Protein AF-A0A970BMM2-F1 (afdb_monomer)

Radius of gyration: 14.23 Å; Cα contacts (8 Å, |Δi|>4): 113; chains: 1; bounding box: 35×31×35 Å

pLDDT: mean 91.49, std 7.91, range [51.0, 97.25]

Solvent-accessible surface area (backbone atoms only — not comparable to full-atom values): 5250 Å² total; per-residue (Å²): 132,93,82,73,56,75,64,63,51,47,51,58,48,49,53,48,49,42,67,53,63,39,45,45,66,42,63,51,99,84,66,47,76,38,89,92,41,72,46,75,59,72,64,48,81,48,81,51,101,90,49,58,32,39,39,36,68,56,93,64,26,36,36,39,36,40,91,93,45,77,48,78,40,47,43,72,60,48,37,58,51,39,57,68,74,73,113

Mean predicted aligned error: 4.16 Å

Secondary structure (DSSP, 8-state):
-----HHHHHHHHHHHHHHHHSEEEEE-TTS-EEEEEEEE--EEEEEETTEEEEEEEETTEEEEEETTEEEEEEHHHHHHHHHHH--

Foldseek 3Di:
DDDDDPVVLVVVLVVLVCLLVQKDFDADPVRDGDPVGIDGHAKDWDQDPQWIWIWHDDPQWTWIDIPNDIDTDGSVRSNVVSVVSND

Structure (mmCIF, N/CA/C/O backbone):
data_AF-A0A970BMM2-F1
#
_entry.id   AF-A0A970BMM2-F1
#
loop_
_atom_site.group_PDB
_atom_site.id
_atom_site.type_symbol
_atom_site.label_atom_id
_atom_site.label_alt_id
_atom_site.label_comp_id
_atom_site.label_asym_id
_atom_site.label_entity_id
_atom_site.label_seq_id
_atom_site.pdbx_PDB_ins_code
_atom_site.Cartn_x
_atom_site.Cartn_y
_atom_site.Cartn_z
_atom_site.occupancy
_atom_site.B_iso_or_equiv
_atom_site.auth_seq_id
_atom_site.auth_comp_id
_atom_site.auth_asym_id
_atom_site.auth_atom_id
_atom_site.pdbx_PDB_model_num
ATOM 1 N N . MET A 1 1 ? -3.300 23.388 8.684 1.00 63.56 1 MET A N 1
ATOM 2 C CA . MET A 1 1 ? -2.772 22.540 7.593 1.00 63.56 1 MET A CA 1
ATOM 3 C C . MET A 1 1 ? -1.761 21.587 8.201 1.00 63.56 1 MET A C 1
ATOM 5 O O . MET A 1 1 ? -1.015 22.030 9.064 1.00 63.56 1 MET A O 1
ATOM 9 N N . LEU A 1 2 ? -1.770 20.312 7.810 1.00 78.50 2 LEU A N 1
ATOM 10 C CA . LEU A 1 2 ? -0.701 19.374 8.170 1.00 78.50 2 LEU A CA 1
ATOM 11 C C . LEU A 1 2 ? 0.582 19.793 7.437 1.00 78.50 2 LEU A C 1
ATOM 13 O O . LEU A 1 2 ? 0.526 20.126 6.254 1.00 78.50 2 LEU A O 1
ATOM 17 N N . THR A 1 3 ? 1.711 19.814 8.140 1.00 83.75 3 THR A N 1
ATOM 18 C CA . THR A 1 3 ? 3.035 20.151 7.595 1.00 83.75 3 THR A CA 1
ATOM 19 C C . THR A 1 3 ? 4.000 19.017 7.891 1.00 83.75 3 THR A C 1
ATOM 21 O O . THR A 1 3 ? 3.905 18.408 8.951 1.00 83.75 3 THR A O 1
ATOM 24 N N . GLY A 1 4 ? 4.942 18.780 6.987 1.00 85.06 4 GLY A N 1
ATOM 25 C CA . GLY A 1 4 ? 5.961 17.747 7.135 1.00 85.06 4 GLY A CA 1
ATOM 26 C C . GLY A 1 4 ? 7.143 18.007 6.210 1.00 85.06 4 GLY A C 1
ATOM 27 O O . GLY A 1 4 ? 7.040 18.788 5.255 1.00 85.06 4 GLY A O 1
ATOM 28 N N . ASN A 1 5 ? 8.275 17.384 6.508 1.00 92.44 5 ASN A N 1
ATOM 29 C CA . ASN A 1 5 ? 9.461 17.409 5.665 1.00 92.44 5 ASN A CA 1
ATOM 30 C C . ASN A 1 5 ? 9.308 16.445 4.469 1.00 92.44 5 ASN A C 1
ATOM 32 O O . ASN A 1 5 ? 8.365 15.658 4.387 1.00 92.44 5 ASN A O 1
ATOM 36 N N . LYS A 1 6 ? 10.242 16.499 3.511 1.00 87.56 6 LYS A N 1
ATOM 37 C CA . LYS A 1 6 ? 10.179 15.657 2.301 1.00 87.56 6 LYS A CA 1
ATOM 38 C C . LYS A 1 6 ? 10.121 14.157 2.614 1.00 87.56 6 LYS A C 1
ATOM 40 O O . LYS A 1 6 ? 9.435 13.436 1.899 1.00 87.56 6 LYS A O 1
ATOM 45 N N . GLY A 1 7 ? 10.827 13.696 3.645 1.00 88.00 7 GLY A N 1
ATOM 46 C CA . GLY A 1 7 ? 10.831 12.291 4.057 1.00 88.00 7 GLY A CA 1
ATOM 47 C C . GLY A 1 7 ? 9.479 11.854 4.612 1.00 88.00 7 GLY A C 1
ATOM 48 O O . GLY A 1 7 ? 8.917 10.875 4.134 1.00 88.00 7 GLY A O 1
ATOM 49 N N . GLU A 1 8 ? 8.912 12.642 5.527 1.00 88.06 8 GLU A N 1
ATOM 50 C CA . GLU A 1 8 ? 7.598 12.381 6.135 1.00 88.06 8 GLU A CA 1
ATOM 51 C C . GLU A 1 8 ? 6.487 12.296 5.076 1.00 88.06 8 GLU A C 1
ATOM 53 O O . GLU A 1 8 ? 5.659 11.385 5.098 1.00 88.06 8 GLU A O 1
ATOM 58 N N . TRP A 1 9 ? 6.498 13.196 4.085 1.00 89.00 9 TRP A N 1
ATOM 59 C CA . TRP A 1 9 ? 5.551 13.125 2.967 1.00 89.00 9 TRP A CA 1
ATOM 60 C C . TRP A 1 9 ? 5.819 11.948 2.023 1.00 89.00 9 TRP A C 1
ATOM 62 O O . TRP A 1 9 ? 4.875 11.380 1.472 1.00 89.00 9 TRP A O 1
ATOM 72 N N . SER A 1 10 ? 7.084 11.560 1.838 1.00 89.00 10 SER A N 1
ATOM 73 C CA . SER A 1 10 ? 7.452 10.427 0.976 1.00 89.00 10 SER A CA 1
ATOM 74 C C . SER A 1 10 ? 6.980 9.094 1.550 1.00 89.00 10 SER A C 1
ATOM 76 O O . SER A 1 10 ? 6.609 8.199 0.790 1.00 89.00 10 SER A O 1
ATOM 78 N N . GLU A 1 11 ? 6.951 8.954 2.874 1.00 89.81 11 GLU A N 1
ATOM 79 C CA . GLU A 1 11 ? 6.494 7.732 3.533 1.00 89.81 11 GLU A CA 1
ATOM 80 C C . GLU A 1 11 ? 4.994 7.498 3.313 1.00 89.81 11 GLU A C 1
ATOM 82 O O . GLU A 1 11 ? 4.595 6.454 2.787 1.00 89.81 11 GLU A O 1
ATOM 87 N N . ILE A 1 12 ? 4.160 8.502 3.614 1.00 89.06 12 ILE A N 1
ATOM 88 C CA . ILE A 1 12 ? 2.711 8.398 3.399 1.00 89.06 12 ILE A CA 1
ATOM 89 C C . ILE A 1 12 ? 2.373 8.254 1.911 1.00 89.06 12 ILE A C 1
ATOM 91 O O . ILE A 1 12 ? 1.494 7.471 1.550 1.00 89.06 12 ILE A O 1
ATOM 95 N N . TYR A 1 13 ? 3.109 8.943 1.034 1.00 89.06 13 TYR A N 1
ATOM 96 C CA . TYR A 1 13 ? 2.991 8.780 -0.413 1.00 89.06 13 TYR A CA 1
ATOM 97 C C . TYR A 1 13 ? 3.247 7.328 -0.825 1.00 89.06 13 TYR A C 1
ATOM 99 O O . TYR A 1 13 ? 2.440 6.728 -1.535 1.00 89.06 13 TYR A O 1
ATOM 107 N N . THR A 1 14 ? 4.350 6.749 -0.349 1.00 91.31 14 THR A N 1
ATOM 108 C CA . THR A 1 14 ? 4.760 5.383 -0.690 1.00 91.31 14 THR A CA 1
ATOM 109 C C . THR A 1 14 ? 3.713 4.374 -0.228 1.00 91.31 14 THR A C 1
ATOM 111 O O . THR A 1 14 ? 3.304 3.518 -1.013 1.00 91.31 14 THR A O 1
ATOM 114 N N . LEU A 1 15 ? 3.200 4.525 0.997 1.00 93.56 15 LEU A N 1
ATOM 115 C CA . LEU A 1 15 ? 2.110 3.707 1.530 1.00 93.56 15 LEU A CA 1
ATOM 116 C C . LEU A 1 15 ? 0.872 3.740 0.622 1.00 93.56 15 LEU A C 1
ATOM 118 O O . LEU A 1 15 ? 0.387 2.692 0.186 1.00 93.56 15 LEU A O 1
ATOM 122 N N . LEU A 1 16 ? 0.369 4.943 0.320 1.00 92.62 16 LEU A N 1
ATOM 123 C CA . LEU A 1 16 ? -0.840 5.135 -0.485 1.00 92.62 16 LEU A CA 1
ATOM 124 C C . LEU A 1 16 ? -0.657 4.627 -1.918 1.00 92.62 16 LEU A C 1
ATOM 126 O O . LEU A 1 16 ? -1.569 4.019 -2.483 1.00 92.62 16 LEU A O 1
ATOM 130 N N . LYS A 1 17 ? 0.523 4.842 -2.503 1.00 91.94 17 LYS A N 1
ATOM 131 C CA . LYS A 1 17 ? 0.849 4.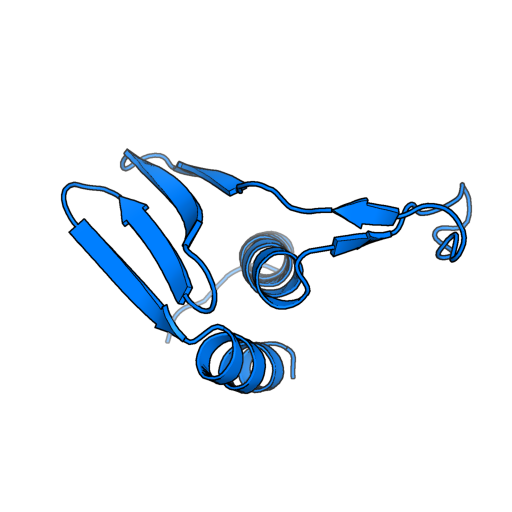400 -3.858 1.00 91.94 17 LYS A CA 1
ATOM 132 C C . LYS A 1 17 ? 0.885 2.878 -3.954 1.00 91.94 17 LYS A C 1
ATOM 134 O O . LYS A 1 17 ? 0.216 2.308 -4.813 1.00 91.94 17 LYS A O 1
ATOM 139 N N . ILE A 1 18 ? 1.610 2.222 -3.052 1.00 93.88 18 ILE A N 1
ATOM 140 C CA . ILE A 1 18 ? 1.803 0.769 -3.070 1.00 93.88 18 ILE A CA 1
ATOM 141 C C . ILE A 1 18 ? 0.480 0.036 -2.814 1.00 93.88 18 ILE A C 1
ATOM 143 O O . ILE A 1 18 ? 0.151 -0.900 -3.547 1.00 93.88 18 ILE A O 1
ATOM 147 N N . ILE A 1 19 ? -0.326 0.486 -1.842 1.00 95.44 19 ILE A N 1
ATOM 148 C CA . ILE A 1 19 ? -1.623 -0.153 -1.572 1.00 95.44 19 ILE A CA 1
ATOM 149 C C . ILE A 1 19 ? -2.624 0.069 -2.721 1.00 95.44 19 ILE A C 1
ATOM 151 O O . ILE A 1 19 ? -3.412 -0.824 -3.037 1.00 95.44 19 ILE A O 1
ATOM 155 N N . SER A 1 20 ? -2.571 1.226 -3.388 1.00 93.88 20 SER A N 1
ATOM 156 C CA . SER A 1 20 ? -3.399 1.547 -4.558 1.00 93.88 20 SER A CA 1
ATOM 157 C C . SER A 1 20 ? -3.029 0.700 -5.780 1.00 93.88 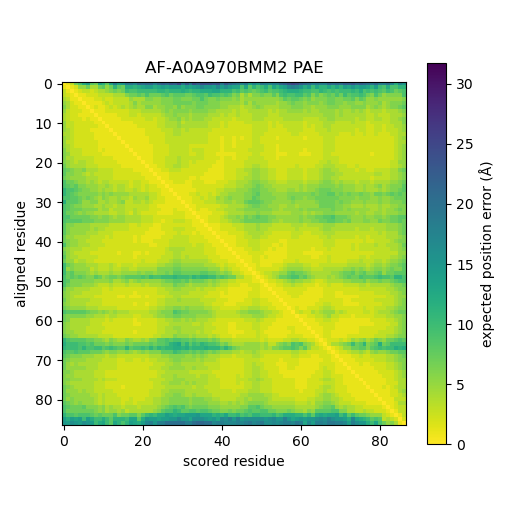20 SER A C 1
ATOM 159 O O . SER A 1 20 ? -3.905 0.146 -6.453 1.00 93.88 20 SER A O 1
ATOM 161 N N . ASP A 1 21 ? -1.733 0.596 -6.072 1.00 92.88 21 ASP A N 1
ATOM 162 C CA . ASP A 1 21 ? -1.220 -0.093 -7.257 1.00 92.88 21 ASP A CA 1
ATOM 163 C C . ASP A 1 21 ? -1.275 -1.621 -7.110 1.00 92.88 21 ASP A C 1
ATOM 165 O O . ASP A 1 21 ? -1.308 -2.331 -8.118 1.00 92.88 21 ASP A O 1
ATOM 169 N N . LYS A 1 22 ? -1.306 -2.132 -5.869 1.00 94.06 22 LYS A N 1
ATOM 170 C CA . LYS A 1 22 ? -1.297 -3.565 -5.507 1.00 94.06 22 LYS A CA 1
ATOM 171 C C . LYS A 1 22 ? -0.062 -4.342 -5.963 1.00 94.06 22 LYS A C 1
ATOM 173 O O . LYS A 1 22 ? -0.005 -5.565 -5.828 1.00 94.06 22 LYS A O 1
ATOM 178 N N . LYS A 1 23 ? 0.926 -3.654 -6.520 1.00 94.00 23 LYS A N 1
ATOM 179 C CA . LYS A 1 23 ? 2.166 -4.233 -7.021 1.00 94.00 23 LYS A CA 1
ATOM 180 C C . LYS A 1 23 ? 3.297 -3.232 -6.882 1.00 94.00 23 LYS A C 1
ATOM 182 O O . LYS A 1 23 ? 3.088 -2.029 -7.014 1.00 94.00 23 LYS A O 1
ATOM 187 N N . LEU A 1 24 ? 4.493 -3.755 -6.684 1.00 94.81 24 LE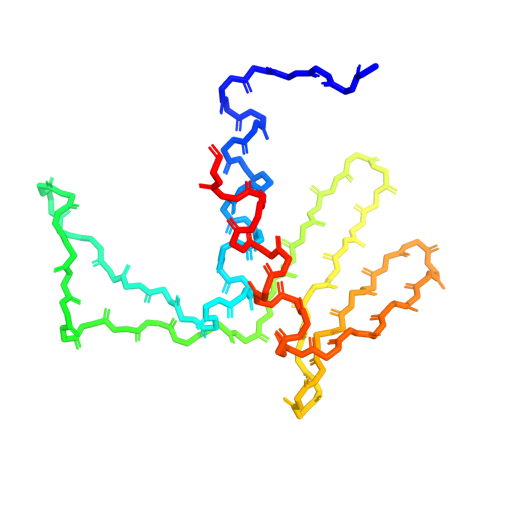U A N 1
ATOM 188 C CA . LEU A 1 24 ? 5.736 -3.008 -6.667 1.00 94.81 24 LEU A CA 1
ATOM 189 C C . LEU A 1 24 ? 6.668 -3.602 -7.719 1.00 94.81 24 LEU A C 1
ATOM 191 O O . LEU A 1 24 ? 6.768 -4.817 -7.849 1.00 94.81 24 LEU A O 1
ATOM 195 N N . PHE A 1 25 ? 7.334 -2.752 -8.485 1.00 94.75 25 PHE A N 1
ATOM 196 C CA . PHE A 1 25 ? 8.354 -3.197 -9.427 1.00 94.75 25 PHE A CA 1
ATOM 197 C C . PHE A 1 25 ? 9.730 -3.108 -8.775 1.00 94.75 25 PHE A C 1
ATOM 199 O O . PHE A 1 25 ? 9.975 -2.190 -7.990 1.00 94.75 25 PHE A O 1
ATOM 206 N N . ALA A 1 26 ? 10.625 -4.035 -9.113 1.00 95.31 26 ALA A N 1
ATOM 207 C CA . ALA A 1 26 ? 12.024 -3.912 -8.720 1.00 95.31 26 ALA A CA 1
ATOM 208 C C . ALA A 1 26 ? 12.697 -2.734 -9.443 1.00 95.31 26 ALA A C 1
ATOM 210 O O . ALA A 1 26 ? 12.382 -2.452 -10.602 1.00 95.31 26 ALA A O 1
ATOM 211 N N . GLY A 1 27 ? 13.635 -2.082 -8.758 1.00 95.50 27 GLY A N 1
ATOM 212 C CA . GLY A 1 27 ? 14.577 -1.139 -9.357 1.00 95.50 27 GLY A CA 1
ATOM 213 C C . GLY A 1 27 ? 15.938 -1.800 -9.570 1.00 95.50 27 GLY A C 1
ATOM 214 O O . GLY A 1 27 ? 16.341 -2.633 -8.756 1.00 95.50 27 GLY A O 1
ATOM 215 N N . ASP A 1 28 ? 16.634 -1.453 -10.649 1.00 95.88 28 ASP A N 1
ATOM 216 C CA . ASP A 1 28 ? 18.042 -1.810 -10.839 1.00 95.88 28 ASP A CA 1
ATOM 217 C C . ASP A 1 28 ? 18.989 -0.833 -10.111 1.00 95.88 28 ASP A C 1
ATOM 219 O O . ASP A 1 28 ? 18.555 0.052 -9.368 1.00 95.88 28 ASP A O 1
ATOM 223 N N . SER A 1 29 ? 20.302 -1.010 -10.293 1.00 96.62 29 SER A N 1
ATOM 224 C CA . SER A 1 29 ? 21.329 -0.162 -9.670 1.00 96.62 29 SER A CA 1
ATOM 225 C C . SER A 1 29 ? 21.255 1.308 -10.083 1.00 96.62 29 SER A C 1
ATOM 227 O O . SER A 1 29 ? 21.722 2.165 -9.337 1.00 96.62 29 SER A O 1
ATOM 229 N N . ASP A 1 30 ? 20.655 1.592 -11.238 1.00 96.94 30 ASP A N 1
ATOM 230 C CA . ASP A 1 30 ? 20.493 2.933 -11.796 1.00 96.94 30 ASP A CA 1
ATOM 231 C C . ASP A 1 30 ? 19.091 3.500 -11.509 1.00 96.94 30 ASP A C 1
ATOM 233 O O . ASP A 1 30 ? 18.707 4.535 -12.055 1.00 96.94 30 ASP A O 1
ATOM 237 N N . LEU A 1 31 ? 18.331 2.840 -10.622 1.00 92.12 31 LEU A N 1
ATOM 238 C CA . LEU A 1 31 ? 16.961 3.180 -10.227 1.00 92.12 31 LEU A CA 1
ATOM 239 C C . LEU A 1 31 ? 15.938 3.070 -11.368 1.00 92.12 31 LEU A C 1
ATOM 241 O O . LEU A 1 31 ? 14.815 3.570 -11.243 1.00 92.12 31 LEU A O 1
ATOM 245 N N . ASN A 1 32 ? 16.281 2.387 -12.463 1.00 96.00 32 ASN A N 1
ATOM 246 C CA . ASN A 1 32 ? 15.322 2.096 -13.517 1.00 96.00 32 ASN A CA 1
ATOM 247 C C . ASN A 1 32 ? 14.440 0.923 -13.111 1.00 96.00 32 ASN A C 1
ATOM 249 O O . ASN A 1 32 ? 14.847 -0.012 -12.421 1.00 96.00 32 ASN A O 1
A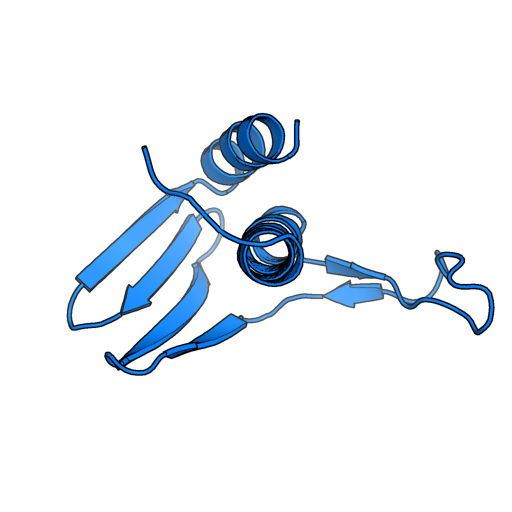TOM 253 N N . LYS A 1 33 ? 13.197 0.961 -13.577 1.00 95.44 33 LYS A N 1
ATOM 254 C CA . LYS A 1 33 ? 12.217 -0.074 -13.288 1.00 95.44 33 LYS A CA 1
ATOM 255 C C . LYS A 1 33 ? 12.484 -1.336 -14.118 1.00 95.44 33 LYS A C 1
ATOM 257 O O . LYS A 1 33 ? 12.533 -1.278 -15.345 1.00 95.44 33 LYS A O 1
ATOM 262 N N . ILE A 1 34 ? 12.530 -2.494 -13.464 1.00 97.06 34 ILE A N 1
ATOM 263 C CA . ILE A 1 34 ? 12.621 -3.804 -14.115 1.00 97.06 34 ILE A CA 1
ATOM 264 C C . ILE A 1 34 ? 11.200 -4.312 -14.408 1.00 97.06 34 ILE A C 1
ATOM 266 O O . ILE A 1 34 ? 10.550 -4.905 -13.550 1.00 97.06 34 ILE A O 1
ATOM 270 N N . GLU A 1 35 ? 10.694 -4.084 -15.624 1.00 94.19 35 GLU A N 1
ATOM 271 C CA . GLU A 1 35 ? 9.305 -4.429 -16.005 1.00 94.19 35 GLU A CA 1
ATOM 272 C C . GLU A 1 35 ? 8.972 -5.928 -15.873 1.00 94.19 35 GLU A C 1
ATOM 274 O O . GLU A 1 35 ? 7.814 -6.290 -15.669 1.00 94.19 35 GLU A O 1
ATOM 279 N N . SER A 1 36 ? 9.977 -6.805 -15.959 1.00 96.12 36 SER A N 1
ATOM 280 C CA . SER A 1 36 ? 9.811 -8.257 -15.824 1.00 96.12 36 SER A CA 1
ATOM 281 C C . SER A 1 36 ? 9.767 -8.756 -14.375 1.00 96.12 36 SER A C 1
ATOM 283 O O . SER A 1 36 ? 9.424 -9.919 -14.162 1.00 96.12 36 SER A O 1
ATOM 285 N N . LEU A 1 37 ? 10.092 -7.917 -13.382 1.00 96.38 37 LEU A N 1
ATOM 286 C CA . LEU A 1 37 ? 10.160 -8.310 -11.973 1.00 96.38 37 LEU A CA 1
ATOM 287 C C . LEU A 1 37 ? 9.171 -7.502 -11.127 1.00 96.38 37 LEU A C 1
ATOM 289 O O . LEU A 1 37 ? 9.389 -6.333 -10.802 1.00 96.38 37 LEU A O 1
ATOM 293 N N . ILE A 1 38 ? 8.074 -8.166 -10.758 1.00 96.06 38 ILE A N 1
ATOM 294 C CA . ILE A 1 38 ? 6.940 -7.577 -10.047 1.00 96.06 38 ILE A CA 1
ATOM 295 C C . ILE A 1 38 ? 6.719 -8.323 -8.733 1.00 96.06 38 ILE A C 1
ATOM 297 O O . ILE A 1 38 ? 6.614 -9.548 -8.715 1.00 96.06 38 ILE A O 1
ATOM 301 N N . PHE A 1 39 ? 6.566 -7.567 -7.652 1.00 95.94 39 PHE A N 1
ATOM 302 C CA . PHE A 1 39 ? 6.161 -8.039 -6.336 1.00 95.94 39 PHE A CA 1
ATOM 303 C C . PHE A 1 39 ? 4.698 -7.659 -6.084 1.00 95.94 39 PHE A C 1
ATOM 305 O O . PHE A 1 39 ? 4.392 -6.475 -5.9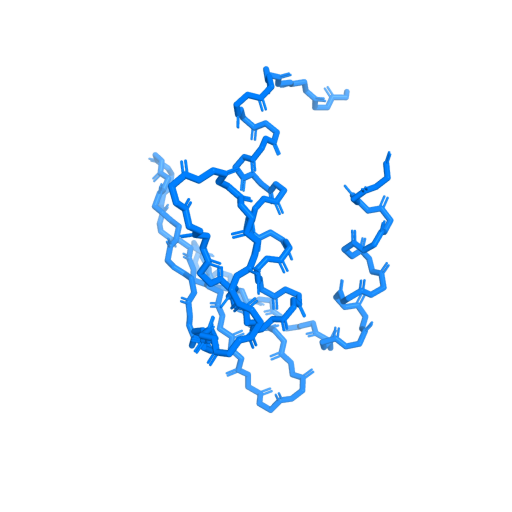07 1.00 95.94 39 PHE A O 1
ATOM 312 N N . PRO A 1 40 ? 3.764 -8.623 -6.081 1.00 95.81 40 PRO A N 1
ATOM 313 C CA . PRO A 1 40 ? 2.397 -8.376 -5.644 1.00 95.81 40 PRO A CA 1
ATOM 314 C C . PRO A 1 40 ? 2.369 -7.965 -4.171 1.00 95.81 40 PRO A C 1
ATOM 316 O O . PRO A 1 40 ? 3.059 -8.551 -3.337 1.00 95.81 40 PRO A O 1
ATOM 319 N N . ILE A 1 41 ? 1.543 -6.978 -3.843 1.00 95.44 41 ILE A N 1
ATOM 320 C CA . ILE A 1 41 ? 1.364 -6.519 -2.468 1.00 95.44 41 ILE A CA 1
ATOM 321 C C . ILE A 1 41 ? 0.257 -7.340 -1.826 1.00 95.44 41 ILE A C 1
ATOM 323 O O . ILE A 1 41 ? -0.859 -7.394 -2.335 1.00 95.44 41 ILE A O 1
ATOM 327 N N . ILE A 1 42 ? 0.577 -7.986 -0.707 1.00 94.81 42 ILE A N 1
ATOM 328 C CA . ILE A 1 42 ? -0.374 -8.808 0.052 1.00 94.81 42 ILE A CA 1
ATOM 329 C C . ILE A 1 42 ? -0.981 -7.988 1.194 1.00 94.81 42 ILE A C 1
ATOM 331 O O . ILE A 1 42 ? -2.197 -7.963 1.377 1.00 94.81 42 ILE A O 1
ATOM 335 N N . LYS A 1 43 ? -0.120 -7.318 1.964 1.00 95.69 43 LYS A N 1
ATOM 336 C CA . LYS A 1 43 ? -0.468 -6.489 3.118 1.00 95.69 43 LYS A CA 1
ATOM 337 C C . LYS A 1 43 ? 0.654 -5.478 3.365 1.00 95.69 43 LYS A C 1
ATOM 339 O O . LYS A 1 43 ? 1.811 -5.777 3.075 1.00 95.69 43 LYS A O 1
ATOM 344 N N . ILE A 1 44 ? 0.321 -4.325 3.935 1.00 96.19 44 ILE A N 1
ATOM 345 C CA . ILE A 1 44 ? 1.284 -3.381 4.508 1.00 96.19 44 ILE A CA 1
ATOM 346 C C . ILE A 1 44 ? 1.053 -3.310 6.016 1.00 96.19 44 ILE A C 1
ATOM 348 O O . ILE A 1 44 ? -0.081 -3.137 6.463 1.00 96.19 44 ILE A O 1
ATOM 352 N N . LEU A 1 45 ? 2.130 -3.461 6.781 1.00 95.38 45 LEU A N 1
ATOM 353 C CA . LEU A 1 45 ? 2.161 -3.237 8.222 1.00 95.38 45 LEU A CA 1
ATOM 354 C C . LEU A 1 45 ? 2.870 -1.908 8.454 1.00 95.38 45 LEU A C 1
ATOM 356 O O . LEU A 1 45 ? 3.990 -1.721 7.978 1.00 95.38 45 LEU A O 1
ATOM 360 N N . ARG A 1 46 ? 2.207 -0.987 9.143 1.00 93.94 46 ARG A N 1
ATOM 361 C CA . ARG A 1 46 ? 2.750 0.322 9.492 1.00 93.94 46 ARG A CA 1
ATOM 362 C C . ARG A 1 46 ? 2.766 0.433 11.003 1.00 93.94 46 ARG A C 1
ATOM 364 O O . ARG A 1 46 ? 1.705 0.460 11.619 1.00 93.94 46 ARG A O 1
ATOM 371 N N . ASP A 1 47 ? 3.958 0.472 11.573 1.00 92.06 47 ASP A N 1
ATOM 372 C CA . ASP A 1 47 ? 4.137 0.601 13.011 1.00 92.06 47 ASP A CA 1
ATOM 373 C C . ASP A 1 47 ? 4.464 2.050 13.357 1.00 92.06 47 ASP A C 1
ATOM 375 O O . ASP A 1 47 ? 5.388 2.638 12.798 1.00 92.06 47 ASP A O 1
ATOM 379 N N . GLU A 1 48 ? 3.668 2.634 14.240 1.00 89.62 48 GLU A N 1
ATOM 380 C CA . GLU A 1 48 ? 3.777 4.021 14.668 1.00 89.62 48 GLU A CA 1
ATOM 381 C C . GLU A 1 48 ? 3.907 4.077 16.186 1.00 89.62 48 GLU A C 1
ATOM 383 O O . GLU A 1 48 ? 3.511 3.166 16.912 1.00 89.62 48 GLU A O 1
ATOM 388 N N . SER A 1 49 ? 4.383 5.212 16.698 1.00 89.00 49 SER A N 1
ATOM 389 C CA . SER A 1 49 ? 4.484 5.436 18.150 1.00 89.00 49 SER A CA 1
ATOM 390 C C . SER A 1 49 ? 3.161 5.250 18.912 1.00 89.00 49 SER A C 1
ATOM 392 O O . SER A 1 49 ? 3.177 4.998 20.116 1.00 89.00 49 SER A O 1
ATOM 394 N N . ASN A 1 50 ? 2.021 5.375 18.226 1.00 88.06 50 ASN A N 1
ATOM 395 C CA . ASN A 1 50 ? 0.680 5.282 18.795 1.00 88.06 50 ASN A CA 1
ATOM 396 C C . ASN A 1 50 ? -0.072 3.991 18.424 1.00 88.06 50 ASN A C 1
ATOM 398 O O . ASN A 1 50 ? -1.284 3.931 18.638 1.00 88.06 50 ASN A O 1
ATOM 402 N N . GLY A 1 51 ? 0.616 2.992 17.865 1.00 90.56 51 GLY A N 1
ATOM 403 C CA . GLY A 1 51 ? 0.040 1.692 17.534 1.00 90.56 51 GLY A CA 1
ATOM 404 C C . GLY A 1 51 ? 0.415 1.191 16.143 1.00 90.56 51 GLY A C 1
ATOM 405 O O . GLY A 1 51 ? 1.020 1.890 15.333 1.00 90.56 51 GLY A O 1
ATOM 406 N N . THR A 1 52 ? 0.009 -0.045 15.866 1.00 93.75 52 THR A N 1
ATOM 407 C CA . THR A 1 52 ? 0.245 -0.704 14.582 1.00 93.75 52 THR A CA 1
ATOM 408 C C . T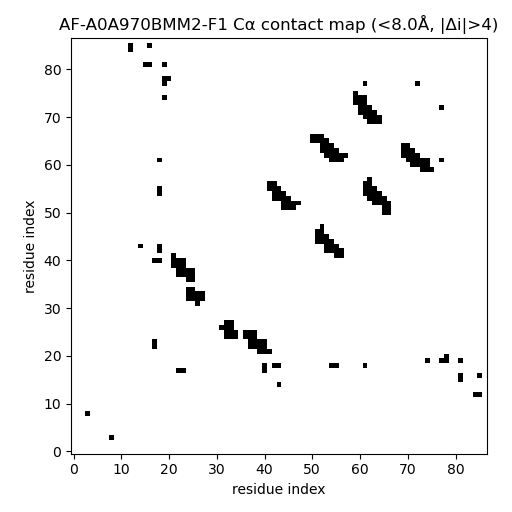HR A 1 52 ? -1.015 -0.658 13.724 1.00 93.75 52 THR A C 1
ATOM 410 O O . THR A 1 52 ? -2.120 -0.954 14.186 1.00 93.75 52 THR A O 1
ATOM 413 N N . TYR A 1 53 ? -0.835 -0.326 12.450 1.00 95.56 53 TYR A N 1
ATOM 414 C CA . TYR A 1 53 ? -1.882 -0.261 11.442 1.00 95.56 53 TYR A CA 1
ATOM 415 C C . TYR A 1 53 ? -1.629 -1.303 10.353 1.00 95.56 53 TYR A C 1
ATOM 417 O O . TYR A 1 53 ? -0.497 -1.512 9.910 1.00 95.56 53 TYR A O 1
ATOM 425 N N . GLU A 1 54 ? -2.696 -1.931 9.873 1.00 96.75 54 GLU A N 1
ATOM 426 C CA . GLU A 1 54 ? -2.642 -2.914 8.797 1.00 96.75 54 GLU A CA 1
ATOM 427 C C . GLU A 1 54 ? -3.465 -2.4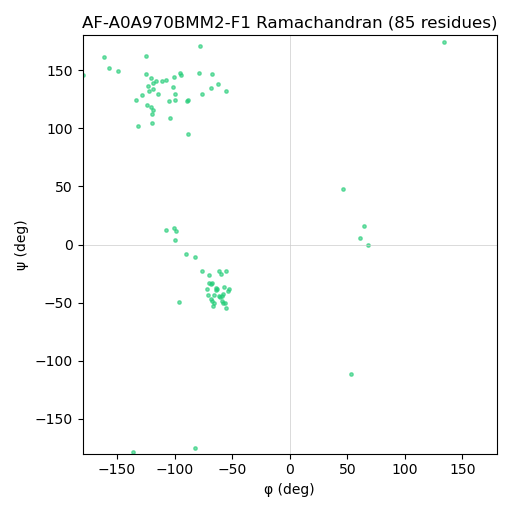58 7.597 1.00 96.75 54 GLU A C 1
ATOM 429 O O . GLU A 1 54 ? -4.624 -2.070 7.738 1.00 96.75 54 GLU A O 1
ATOM 434 N N . TYR A 1 55 ? -2.885 -2.581 6.405 1.00 96.94 55 TYR A N 1
ATOM 435 C CA . TYR A 1 55 ? -3.550 -2.321 5.133 1.00 96.94 55 TYR A CA 1
ATOM 436 C C . TYR A 1 55 ? -3.565 -3.608 4.316 1.00 96.94 55 TYR A C 1
ATOM 438 O O . TYR A 1 55 ? -2.509 -4.119 3.945 1.00 96.94 55 TYR A O 1
ATOM 446 N N . ALA A 1 56 ? -4.746 -4.144 4.038 1.00 96.88 56 ALA A N 1
ATOM 447 C CA . ALA A 1 56 ? -4.928 -5.411 3.337 1.00 96.88 56 ALA A CA 1
ATOM 448 C C . ALA A 1 56 ? -6.041 -5.307 2.290 1.00 96.88 56 ALA A C 1
ATOM 450 O O . ALA A 1 56 ? -6.653 -4.252 2.109 1.00 96.88 56 ALA A O 1
ATOM 451 N N . TYR A 1 57 ? -6.319 -6.417 1.612 1.00 96.75 57 TYR A N 1
ATOM 452 C CA . TYR A 1 57 ? -7.391 -6.510 0.629 1.00 96.75 57 TYR A CA 1
ATOM 453 C C . TYR A 1 57 ? -8.413 -7.577 1.027 1.00 96.75 57 TYR A C 1
ATOM 455 O O . TYR A 1 57 ? -8.042 -8.637 1.528 1.00 96.75 57 TYR A O 1
ATOM 463 N N . ASP A 1 58 ? -9.684 -7.306 0.749 1.00 95.75 58 ASP A N 1
ATOM 464 C CA . ASP A 1 58 ? -10.796 -8.265 0.785 1.00 95.75 58 ASP A CA 1
ATOM 465 C C . ASP A 1 58 ? -11.562 -8.077 -0.523 1.00 95.75 58 ASP A C 1
ATOM 467 O O . ASP A 1 58 ? -12.255 -7.075 -0.705 1.00 95.75 58 ASP A O 1
ATOM 471 N N . SER A 1 59 ? -11.345 -8.978 -1.484 1.00 93.44 59 SER A N 1
ATOM 472 C CA . SER A 1 59 ? -11.852 -8.832 -2.853 1.00 93.44 59 SER A CA 1
ATOM 473 C C . SER A 1 59 ? -11.450 -7.476 -3.481 1.00 93.44 59 SER A C 1
ATOM 475 O O . SER A 1 59 ? -10.276 -7.208 -3.764 1.00 93.44 59 SER A O 1
ATOM 477 N N . ASP A 1 60 ? -12.423 -6.601 -3.704 1.00 94.62 60 ASP A N 1
ATOM 478 C CA . ASP A 1 60 ? -12.327 -5.281 -4.307 1.00 94.62 60 ASP A CA 1
ATOM 479 C C . ASP A 1 60 ? -12.331 -4.157 -3.262 1.00 94.62 60 ASP A C 1
ATOM 481 O O . ASP A 1 60 ? -12.453 -2.987 -3.622 1.00 94.62 60 ASP A O 1
ATOM 485 N N . LEU A 1 61 ? -12.133 -4.490 -1.984 1.00 96.88 61 LEU A N 1
ATOM 486 C CA . LEU A 1 61 ? -12.001 -3.551 -0.876 1.00 96.88 61 LEU A CA 1
ATOM 487 C C . LEU A 1 61 ? -10.551 -3.481 -0.385 1.00 96.88 61 LEU A C 1
ATOM 489 O O . LEU A 1 61 ? -9.853 -4.489 -0.285 1.00 96.88 61 LEU A O 1
ATOM 493 N N . VAL A 1 62 ? -10.115 -2.273 -0.037 1.00 96.94 62 VAL A N 1
ATOM 494 C CA . VAL A 1 62 ? -8.965 -2.016 0.831 1.00 96.94 62 VAL A CA 1
ATOM 495 C C . VAL A 1 62 ? -9.478 -1.999 2.268 1.00 96.94 62 VAL A C 1
ATOM 497 O O . VAL A 1 62 ? -10.393 -1.232 2.583 1.00 96.94 62 VAL A O 1
ATOM 500 N N . LEU A 1 63 ? -8.895 -2.841 3.119 1.00 97.25 63 LEU A N 1
ATOM 501 C CA . LEU A 1 63 ? -9.138 -2.866 4.559 1.00 97.25 63 LEU A CA 1
ATOM 502 C C . LEU A 1 63 ? -8.013 -2.129 5.255 1.00 97.25 63 LEU A C 1
ATOM 504 O O . LEU A 1 63 ? -6.848 -2.444 5.026 1.00 97.25 63 LEU A O 1
ATOM 508 N N . ILE A 1 64 ? -8.374 -1.194 6.124 1.00 96.31 64 ILE A N 1
ATOM 509 C CA . ILE A 1 64 ? -7.439 -0.467 6.976 1.00 96.31 64 ILE A CA 1
ATOM 510 C C . ILE A 1 64 ? -7.857 -0.738 8.413 1.00 96.31 64 ILE A C 1
ATOM 512 O O . ILE A 1 64 ? -8.982 -0.412 8.782 1.00 96.31 64 ILE A O 1
ATOM 516 N N . LYS A 1 65 ? -6.977 -1.351 9.200 1.00 96.44 65 LYS A N 1
ATOM 517 C CA . LYS A 1 65 ? -7.220 -1.667 10.612 1.00 96.44 65 LYS A CA 1
ATOM 518 C C . LYS A 1 65 ? -6.199 -0.952 11.481 1.00 96.44 65 LYS A C 1
ATOM 520 O O . LYS A 1 65 ? -5.024 -0.944 11.130 1.00 96.44 65 LYS A O 1
ATOM 525 N N . GLY A 1 66 ? -6.625 -0.400 12.607 1.00 94.12 66 GLY A N 1
ATOM 526 C CA . GLY A 1 66 ? -5.729 0.179 13.608 1.00 94.12 66 GLY A CA 1
ATOM 527 C C . GLY A 1 66 ? -6.509 0.727 14.793 1.00 94.12 66 GLY A C 1
ATOM 528 O O . GLY A 1 66 ? -7.616 1.217 14.608 1.00 94.12 66 GLY A O 1
ATOM 529 N N . ASN A 1 67 ? -5.944 0.630 16.000 1.00 84.75 67 ASN A N 1
ATOM 530 C CA . ASN A 1 67 ? -6.521 1.184 17.234 1.00 84.75 67 ASN A CA 1
ATOM 531 C C . ASN A 1 67 ? -8.024 0.881 17.419 1.00 84.75 67 ASN A C 1
ATOM 533 O O . ASN A 1 67 ? -8.808 1.777 17.705 1.00 84.75 67 ASN A O 1
ATOM 537 N N . GLU A 1 68 ? -8.408 -0.390 17.233 1.00 87.25 68 GLU A N 1
ATOM 538 C CA . GLU A 1 68 ? -9.791 -0.912 17.313 1.00 87.25 68 GLU A CA 1
ATOM 539 C C . GLU A 1 68 ? -10.756 -0.449 16.205 1.00 87.25 68 GLU A C 1
ATOM 541 O O . GLU A 1 68 ? -11.896 -0.911 16.143 1.00 87.25 68 GLU A O 1
ATOM 546 N N . GLU A 1 69 ? -10.299 0.383 15.272 1.00 93.25 69 GLU A N 1
ATOM 547 C CA . GLU A 1 69 ? -11.074 0.824 14.117 1.00 93.25 69 GLU A CA 1
ATOM 548 C C . GLU A 1 69 ? -10.788 -0.033 12.876 1.00 93.25 69 GLU A C 1
ATOM 550 O O . GLU A 1 69 ? -9.675 -0.522 12.647 1.00 93.25 69 GLU A O 1
ATOM 555 N N . GLU A 1 70 ? -11.812 -0.192 12.035 1.00 95.38 70 GLU A N 1
ATOM 556 C CA . GLU A 1 70 ? -11.710 -0.837 10.729 1.00 95.38 70 GLU A CA 1
ATOM 557 C C . GLU A 1 70 ? -12.421 0.011 9.669 1.00 95.38 70 GLU A C 1
ATOM 559 O O . GLU A 1 70 ? -13.616 0.291 9.763 1.00 95.38 70 GLU A O 1
ATOM 564 N N . PHE A 1 71 ? -11.691 0.368 8.614 1.00 95.38 71 PHE A N 1
ATOM 565 C CA . PHE A 1 71 ? -12.224 1.041 7.437 1.00 95.38 71 PHE A CA 1
ATOM 566 C C . PHE A 1 71 ? -12.194 0.106 6.234 1.00 95.38 71 PHE A C 1
ATOM 568 O O . PHE A 1 71 ? -11.223 -0.617 6.006 1.00 95.38 71 PHE A O 1
ATOM 575 N N . ARG A 1 72 ? -13.253 0.169 5.425 1.00 96.88 72 ARG A N 1
ATOM 576 C CA . ARG A 1 72 ? -13.385 -0.574 4.169 1.00 96.88 72 ARG A CA 1
ATOM 577 C C . ARG A 1 72 ? -13.657 0.400 3.038 1.00 96.88 72 ARG A C 1
ATOM 579 O O . ARG A 1 72 ? -14.645 1.130 3.070 1.00 96.88 72 A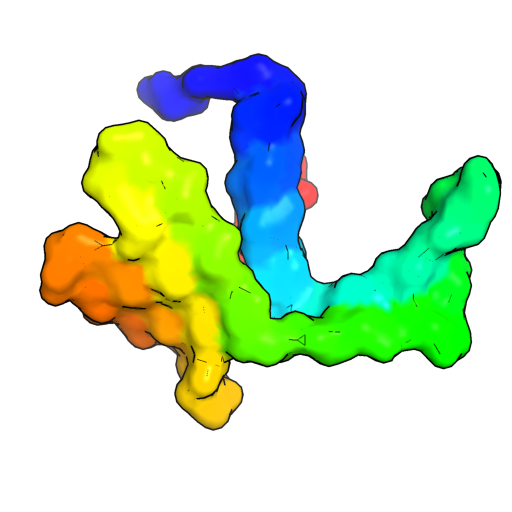RG A O 1
ATOM 586 N N . ILE A 1 73 ? -12.780 0.423 2.042 1.00 95.88 73 ILE A N 1
ATOM 587 C CA . ILE A 1 73 ? -12.857 1.374 0.930 1.00 95.88 73 ILE A CA 1
ATOM 588 C C . ILE A 1 73 ? -12.775 0.593 -0.379 1.00 95.88 73 ILE A C 1
ATOM 590 O O . ILE A 1 73 ? -11.822 -0.163 -0.548 1.00 95.88 73 ILE A O 1
ATOM 594 N N . PRO A 1 74 ? -13.695 0.783 -1.342 1.00 96.88 74 PRO A N 1
ATOM 595 C CA . PRO A 1 74 ? -13.548 0.181 -2.660 1.00 96.88 74 PRO A CA 1
ATOM 596 C C . PRO A 1 74 ? -12.212 0.566 -3.289 1.00 96.88 74 PRO A C 1
ATOM 598 O O . PRO A 1 74 ? -11.857 1.743 -3.338 1.00 96.88 74 PRO A O 1
ATOM 601 N N . VAL A 1 75 ? -11.487 -0.410 -3.823 1.00 94.44 75 VAL A N 1
ATOM 602 C CA . VAL A 1 75 ? -10.187 -0.227 -4.481 1.00 94.44 75 VAL A CA 1
ATOM 603 C C . VAL A 1 75 ? -10.281 0.832 -5.574 1.00 94.44 75 VAL A C 1
ATOM 605 O O . VAL A 1 75 ? -9.405 1.680 -5.679 1.00 94.44 75 VAL A O 1
ATOM 608 N N . SER A 1 76 ? -11.370 0.843 -6.344 1.00 94.56 76 SER A N 1
ATOM 609 C CA . SER A 1 76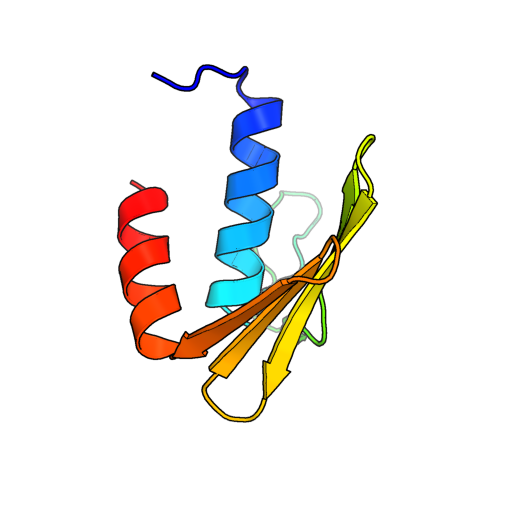 ? -11.596 1.838 -7.397 1.00 94.56 76 SER A CA 1
ATOM 610 C C . SER A 1 76 ? -11.705 3.269 -6.854 1.00 94.56 76 SER A C 1
ATOM 612 O O . SER A 1 76 ? -11.189 4.209 -7.458 1.00 94.56 76 SER A O 1
ATOM 614 N N . GLN A 1 77 ? -12.352 3.448 -5.700 1.00 94.62 77 GLN A N 1
ATOM 615 C CA . GLN A 1 77 ? -12.428 4.732 -4.999 1.00 94.62 77 GLN A CA 1
ATOM 616 C C . GLN A 1 77 ? -11.073 5.106 -4.401 1.00 94.62 77 GLN A C 1
ATOM 618 O O . GLN A 1 77 ? -10.640 6.251 -4.533 1.00 94.62 77 GLN A O 1
ATOM 623 N N . PHE A 1 78 ? -10.387 4.138 -3.790 1.00 93.00 78 PHE A N 1
ATOM 624 C CA . PHE A 1 78 ? -9.061 4.332 -3.222 1.00 93.00 78 PHE A CA 1
ATOM 625 C C . PHE A 1 78 ? -8.068 4.797 -4.292 1.00 93.00 78 PHE A C 1
ATOM 627 O O . PHE A 1 78 ? -7.413 5.813 -4.105 1.00 93.00 78 PHE A O 1
ATOM 634 N N . GLN A 1 79 ? -8.028 4.131 -5.449 1.00 92.19 79 GLN A N 1
ATOM 635 C CA . GLN A 1 79 ? -7.165 4.481 -6.580 1.00 92.19 79 GLN A CA 1
ATOM 636 C C . GLN A 1 79 ? -7.447 5.890 -7.112 1.00 92.19 79 GLN A C 1
ATOM 638 O O . GLN A 1 79 ? -6.518 6.670 -7.309 1.00 92.19 79 GLN A O 1
ATOM 643 N N . LYS A 1 80 ? -8.725 6.256 -7.293 1.00 91.88 80 LYS A N 1
ATOM 644 C CA . LYS A 1 80 ? -9.103 7.615 -7.722 1.00 91.88 80 LYS A CA 1
ATOM 645 C C . LYS A 1 80 ? -8.605 8.679 -6.747 1.00 91.88 80 LYS A C 1
ATOM 647 O O . LYS A 1 80 ? -8.086 9.703 -7.179 1.00 91.88 80 LYS A O 1
ATOM 652 N N . LYS A 1 81 ? -8.758 8.440 -5.442 1.00 89.75 81 LYS A N 1
ATOM 653 C CA . LYS A 1 81 ? -8.295 9.370 -4.406 1.00 89.75 81 LYS A CA 1
ATOM 654 C C . LYS A 1 81 ? -6.780 9.395 -4.283 1.00 89.75 81 LYS A C 1
ATOM 656 O O . LYS A 1 81 ? -6.230 10.473 -4.113 1.00 89.75 81 LYS A O 1
ATOM 661 N N . ALA A 1 82 ? -6.119 8.247 -4.412 1.00 87.00 82 ALA A N 1
ATOM 662 C CA . ALA A 1 82 ? -4.669 8.167 -4.418 1.00 87.00 82 ALA A CA 1
ATOM 663 C C . ALA A 1 82 ? -4.118 9.076 -5.519 1.00 87.00 82 ALA A C 1
ATOM 665 O O . ALA A 1 82 ? -3.350 9.964 -5.203 1.00 87.00 82 ALA A O 1
ATOM 666 N N . VAL A 1 83 ? -4.608 8.992 -6.761 1.00 84.00 83 VAL A N 1
ATOM 667 C CA . VAL A 1 83 ? -4.167 9.885 -7.857 1.00 84.00 83 VAL A CA 1
ATOM 668 C C . VAL A 1 83 ? -4.259 11.376 -7.503 1.00 84.00 83 VAL A C 1
ATOM 670 O O . VAL A 1 83 ? -3.349 12.122 -7.844 1.00 84.00 83 VAL A O 1
ATOM 673 N N . LEU A 1 84 ? -5.299 11.811 -6.782 1.00 82.94 84 LEU A N 1
ATOM 674 C CA . LEU A 1 84 ? -5.442 13.209 -6.345 1.00 82.94 84 LEU A CA 1
ATOM 675 C C . LEU A 1 84 ? -4.435 13.625 -5.264 1.00 82.94 84 LEU A C 1
ATOM 677 O O . LEU A 1 84 ? -4.145 14.806 -5.135 1.00 82.94 84 LEU A O 1
ATOM 681 N N . LEU A 1 85 ? -3.947 12.671 -4.472 1.00 68.00 85 LEU A N 1
ATOM 682 C CA . LEU A 1 85 ? -2.943 12.875 -3.423 1.00 68.00 85 LEU A CA 1
ATOM 683 C C . LEU A 1 85 ? -1.505 12.706 -3.948 1.00 68.00 85 LEU A C 1
ATOM 685 O O . LEU A 1 85 ? -0.555 12.953 -3.211 1.00 68.00 85 LEU A O 1
ATOM 689 N N . LEU A 1 86 ? -1.352 12.237 -5.191 1.00 59.88 86 LEU A N 1
ATOM 690 C CA . LEU A 1 86 ? -0.074 11.996 -5.869 1.00 59.88 86 LEU A CA 1
ATOM 691 C C . LEU A 1 86 ? 0.303 13.146 -6.838 1.00 59.88 86 LEU A C 1
ATOM 693 O O . LEU A 1 86 ? 1.300 13.010 -7.550 1.00 59.88 86 LEU A O 1
ATOM 697 N N . LEU A 1 87 ? -0.494 14.226 -6.887 1.00 51.00 87 LEU A N 1
ATOM 698 C CA . LEU A 1 87 ? -0.273 15.475 -7.640 1.00 51.00 87 LEU A CA 1
ATOM 699 C C . LEU A 1 87 ? 0.124 16.608 -6.688 1.00 51.00 87 LEU A C 1
ATOM 701 O O . LEU A 1 87 ? 0.986 17.418 -7.093 1.00 51.00 87 LEU A O 1
#

Nearest PDB structures (foldseek):
  4o5v-assembly1_A  TM=5.975E-01  e=1.029E+00  Thermoplasma acidophilum DSM 1728
  4d9o-assembly1_B  TM=5.869E-01  e=1.231E+00  Reston ebolavirus - Reston
  3auy-assembly1_B  TM=3.273E-01  e=9.127E-01  Methanocaldococcus jannaschii
  7dpy-assembly1_B-2  TM=5.113E-01  e=3.616E+00  Brucella abortus bv. 1 str. 9-941
  3auy-assembly1_A  TM=3.200E-01  e=1.388E+00  Methanocaldococcus jannaschii

Sequence (87 aa):
MLTGNKGEWSEIYTLLKIISDKKLFAGDSDLNKIESLIFPIIKILRDESNGTYEYAYDSDLVLIKGNEEEFRIPVSQFQKKAVLLLL